Protein AF-A0AA36FZ95-F1 (afdb_monomer_lite)

Structure (mmCIF, N/CA/C/O backbone):
data_AF-A0AA36FZ95-F1
#
_entry.id   AF-A0AA36FZ95-F1
#
loop_
_atom_site.group_PDB
_atom_site.id
_atom_site.type_symbol
_atom_site.label_atom_id
_atom_site.label_alt_id
_atom_site.label_comp_id
_atom_site.label_asym_id
_atom_site.label_entity_id
_atom_site.label_seq_id
_atom_site.pdbx_PDB_ins_code
_atom_site.Cartn_x
_atom_site.Cartn_y
_atom_site.Cartn_z
_atom_site.occupancy
_atom_site.B_iso_or_equiv
_atom_site.auth_seq_id
_atom_site.auth_comp_id
_atom_site.auth_asym_id
_atom_site.auth_atom_id
_atom_site.pdbx_PDB_model_num
ATOM 1 N N . MET A 1 1 ? -0.638 -6.894 3.720 1.00 63.44 1 MET A N 1
ATOM 2 C CA . MET A 1 1 ? -1.982 -6.272 3.791 1.00 63.44 1 MET A CA 1
ATOM 3 C C . MET A 1 1 ? -2.728 -6.627 5.075 1.00 63.44 1 MET A C 1
ATOM 5 O O . MET A 1 1 ? -3.378 -5.744 5.616 1.00 63.44 1 MET A O 1
ATOM 9 N N . CYS A 1 2 ? -2.590 -7.848 5.612 1.00 74.88 2 CYS A N 1
ATOM 10 C CA . CYS A 1 2 ? -3.274 -8.275 6.843 1.00 74.88 2 CYS A CA 1
ATOM 11 C C . CYS A 1 2 ? -3.050 -7.344 8.048 1.00 74.88 2 CYS A C 1
ATOM 13 O O . CYS A 1 2 ? -4.016 -6.983 8.700 1.00 74.88 2 CYS A O 1
ATOM 15 N N . ASN A 1 3 ? -1.826 -6.863 8.293 1.00 78.56 3 ASN A N 1
ATOM 16 C CA . ASN A 1 3 ? -1.544 -5.955 9.420 1.00 78.56 3 ASN A CA 1
ATOM 17 C C . ASN A 1 3 ? -2.308 -4.623 9.348 1.00 78.56 3 ASN A C 1
ATOM 19 O O . ASN A 1 3 ? -2.733 -4.097 10.370 1.00 78.56 3 ASN A O 1
ATOM 23 N N . MET A 1 4 ? -2.512 -4.086 8.142 1.00 82.56 4 MET A N 1
ATOM 24 C CA . MET A 1 4 ? -3.261 -2.842 7.954 1.00 82.56 4 MET A CA 1
ATOM 25 C C . MET A 1 4 ? -4.759 -3.066 8.198 1.00 82.56 4 MET A C 1
ATOM 27 O O . MET A 1 4 ? -5.405 -2.260 8.858 1.00 82.56 4 MET A O 1
ATOM 31 N N . LEU A 1 5 ? -5.285 -4.196 7.716 1.00 82.12 5 LEU A N 1
ATOM 32 C CA . LEU A 1 5 ? -6.655 -4.643 7.972 1.00 82.12 5 LEU A CA 1
ATOM 33 C C . LEU A 1 5 ? -6.905 -4.851 9.469 1.00 82.12 5 LEU A C 1
ATOM 35 O O . LEU A 1 5 ? -7.867 -4.306 9.991 1.00 82.12 5 LEU A O 1
ATOM 39 N N . LEU A 1 6 ? -6.000 -5.548 10.162 1.00 82.56 6 LEU A N 1
ATOM 40 C CA . LEU A 1 6 ? -6.079 -5.783 11.606 1.00 82.56 6 LEU A CA 1
ATOM 41 C C . LEU A 1 6 ? -6.057 -4.475 12.408 1.00 82.56 6 LEU A C 1
ATOM 43 O O . LEU A 1 6 ? -6.842 -4.315 13.341 1.00 82.56 6 LEU A O 1
ATOM 47 N N . CYS A 1 7 ? -5.205 -3.519 12.022 1.00 86.38 7 CYS A N 1
ATOM 48 C CA . CYS A 1 7 ? -5.167 -2.194 12.640 1.00 86.38 7 CYS A CA 1
ATOM 49 C C . CYS A 1 7 ? -6.490 -1.437 12.450 1.00 86.38 7 CYS A C 1
ATOM 51 O O . CYS A 1 7 ? -7.010 -0.867 13.407 1.00 86.38 7 CYS A O 1
ATOM 53 N N . LEU A 1 8 ? -7.056 -1.452 11.240 1.00 85.12 8 LEU A N 1
ATOM 54 C CA . LEU A 1 8 ? -8.332 -0.791 10.951 1.00 85.12 8 LEU A CA 1
ATOM 55 C C . LEU A 1 8 ? -9.493 -1.432 11.714 1.00 85.12 8 LEU A C 1
ATOM 57 O O . LEU A 1 8 ? -10.300 -0.715 12.302 1.00 85.12 8 LEU A O 1
ATOM 61 N N . THR A 1 9 ? -9.560 -2.766 11.750 1.00 86.75 9 THR A N 1
ATOM 62 C CA . THR A 1 9 ? -10.601 -3.475 12.503 1.00 86.75 9 THR A CA 1
ATOM 63 C C . THR A 1 9 ? -10.475 -3.225 14.001 1.00 86.75 9 THR A C 1
ATOM 65 O O . THR A 1 9 ? -11.486 -3.006 14.658 1.00 86.75 9 THR A O 1
ATOM 68 N N . ALA A 1 10 ? -9.253 -3.188 14.540 1.00 86.62 10 ALA A N 1
ATOM 69 C CA . ALA A 1 10 ? -9.031 -2.874 15.948 1.00 86.62 10 ALA A CA 1
ATOM 70 C C . ALA A 1 10 ? -9.462 -1.438 16.282 1.00 86.62 10 ALA A C 1
ATOM 72 O O . ALA A 1 10 ? -10.199 -1.242 17.242 1.00 86.62 10 ALA A O 1
ATOM 73 N N . CYS A 1 11 ? -9.091 -0.448 15.458 1.00 86.56 11 CYS A N 1
ATOM 74 C CA . CYS A 1 11 ? -9.550 0.933 15.632 1.00 86.56 11 CYS A CA 1
ATOM 75 C C . CYS A 1 11 ? -11.079 1.051 15.563 1.00 86.56 11 CYS A C 1
ATOM 77 O O . CYS A 1 11 ? -11.667 1.733 16.399 1.00 86.56 11 CYS A O 1
ATOM 79 N N . ALA A 1 12 ? -11.730 0.381 14.609 1.00 87.62 12 ALA A N 1
ATOM 80 C CA . ALA A 1 12 ? -13.187 0.403 14.489 1.00 87.62 12 ALA A CA 1
ATOM 81 C C . ALA A 1 12 ? -13.869 -0.182 15.737 1.00 87.62 12 ALA A C 1
ATOM 83 O O . ALA A 1 12 ? -14.789 0.429 16.278 1.00 87.62 12 ALA A O 1
ATOM 84 N N . VAL A 1 13 ? -13.380 -1.325 16.231 1.00 88.62 13 VAL A N 1
ATOM 85 C CA . VAL A 1 13 ? -13.889 -1.949 17.461 1.00 88.62 13 VAL A CA 1
ATOM 86 C C . VAL A 1 13 ? -13.676 -1.038 18.669 1.00 88.62 13 VAL A C 1
ATOM 88 O O . VAL A 1 13 ? -14.593 -0.891 19.471 1.00 88.62 13 VAL A O 1
ATOM 91 N N . SER A 1 14 ? -12.521 -0.377 18.788 1.00 86.56 14 SER A N 1
ATOM 92 C CA . SER A 1 14 ? -12.261 0.570 19.880 1.00 86.56 14 SER A CA 1
ATOM 93 C C . SER A 1 14 ? -13.204 1.771 19.855 1.00 86.56 14 SER A C 1
ATOM 95 O O . SER A 1 14 ? -13.752 2.113 20.896 1.00 86.56 14 SER A O 1
ATOM 97 N N . ILE A 1 15 ? -13.461 2.367 18.686 1.00 87.56 15 ILE A N 1
ATOM 98 C CA . ILE A 1 15 ? -14.400 3.495 18.556 1.00 87.56 15 ILE A CA 1
ATOM 99 C C . ILE A 1 15 ? -15.819 3.072 18.956 1.00 87.56 15 ILE A C 1
ATOM 101 O O . ILE A 1 15 ? -16.495 3.787 19.693 1.00 87.56 15 ILE A O 1
ATOM 105 N N . VAL A 1 16 ? -16.271 1.898 18.505 1.00 89.25 16 VAL A N 1
ATOM 106 C CA . VAL A 1 16 ? -17.597 1.368 18.867 1.00 89.25 16 VAL A CA 1
ATOM 107 C C . VAL A 1 16 ? -17.677 1.059 20.366 1.00 89.25 16 VAL A C 1
ATOM 109 O O . VAL A 1 16 ? -18.687 1.352 21.008 1.00 89.25 16 VAL A O 1
ATOM 112 N N . ALA A 1 17 ? -16.614 0.506 20.949 1.00 85.56 17 ALA A N 1
ATOM 113 C CA . ALA A 1 17 ? -16.552 0.237 22.380 1.00 85.56 17 ALA A CA 1
ATOM 114 C C . ALA A 1 17 ? -16.604 1.536 23.202 1.00 85.56 17 ALA A C 1
ATOM 116 O O . ALA A 1 17 ? -17.396 1.628 24.135 1.00 85.56 17 ALA A O 1
ATOM 117 N N . GLU A 1 18 ? -15.850 2.572 22.828 1.00 84.94 18 GLU A N 1
ATOM 118 C CA . GLU A 1 18 ? -15.926 3.863 23.521 1.00 84.94 18 GLU A CA 1
ATOM 119 C C . GLU A 1 18 ? -17.299 4.516 23.367 1.00 84.94 18 GLU A C 1
ATOM 121 O O . GLU A 1 18 ? -17.866 4.977 24.353 1.00 84.94 18 GLU A O 1
ATOM 126 N N . ALA A 1 19 ? -17.883 4.491 22.167 1.00 85.00 19 ALA A N 1
ATOM 127 C CA . ALA A 1 19 ? -19.208 5.057 21.929 1.00 85.00 19 ALA A CA 1
ATOM 128 C C . ALA A 1 19 ? -20.305 4.351 22.744 1.00 85.00 19 ALA A C 1
ATOM 130 O O . ALA A 1 19 ? -21.235 4.995 23.230 1.00 85.00 19 ALA A O 1
ATOM 131 N N . THR A 1 20 ? -20.216 3.030 22.916 1.00 86.44 20 THR A N 1
ATOM 132 C CA . THR A 1 20 ? -21.180 2.285 23.742 1.00 86.44 20 THR A CA 1
ATOM 133 C C . THR A 1 20 ? -20.984 2.572 25.230 1.00 86.44 20 THR A C 1
ATOM 135 O O . THR A 1 20 ? -21.969 2.793 25.934 1.00 86.44 20 THR A O 1
ATOM 138 N N . ILE A 1 21 ? -19.740 2.650 25.710 1.00 85.38 21 ILE A N 1
ATOM 139 C CA . ILE A 1 21 ? -19.442 2.965 27.116 1.00 85.38 21 ILE A CA 1
ATOM 140 C C . ILE A 1 21 ? -19.840 4.405 27.460 1.00 85.38 21 ILE A C 1
ATOM 142 O O . ILE A 1 21 ? -20.490 4.614 28.483 1.00 85.38 21 ILE A O 1
ATOM 146 N N . ALA A 1 22 ? -19.531 5.373 26.595 1.00 83.88 22 ALA A N 1
ATOM 147 C CA . ALA A 1 22 ? -19.896 6.777 26.782 1.00 83.88 22 ALA A CA 1
ATOM 148 C C . ALA A 1 22 ? -21.420 6.977 26.862 1.00 83.88 22 ALA A C 1
ATOM 150 O O . ALA A 1 22 ? -21.893 7.795 27.647 1.00 83.88 22 ALA A O 1
ATOM 151 N N . ASN A 1 23 ? -22.194 6.189 26.106 1.00 85.00 23 ASN A N 1
ATOM 152 C CA . ASN A 1 23 ? -23.657 6.199 26.188 1.00 85.00 23 ASN A CA 1
ATOM 153 C C . ASN A 1 23 ? -24.196 5.547 27.473 1.00 85.00 23 ASN A C 1
ATOM 155 O O . ASN A 1 23 ? -25.226 5.974 27.987 1.00 85.00 23 ASN A O 1
ATOM 159 N N . LEU A 1 24 ? -23.533 4.507 27.993 1.00 86.50 24 LEU A N 1
ATOM 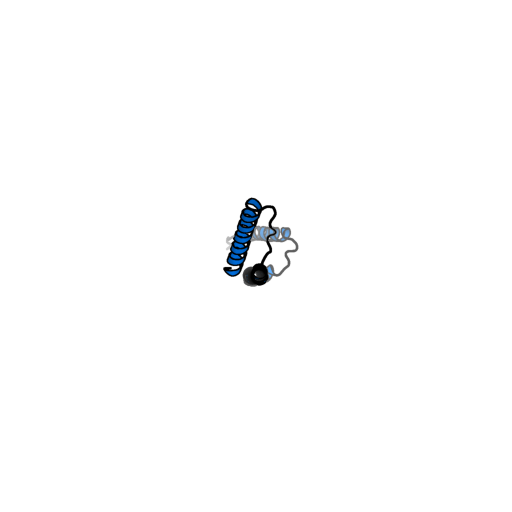160 C CA . LEU A 1 24 ? -23.984 3.775 29.185 1.00 86.50 24 LEU A CA 1
ATOM 161 C C . LEU A 1 24 ? -23.576 4.450 30.503 1.00 86.50 24 LEU A C 1
ATOM 163 O O . LEU A 1 24 ? -24.293 4.329 31.497 1.00 86.50 24 LEU A O 1
ATOM 167 N N . ARG A 1 25 ? -22.416 5.115 30.547 1.00 85.75 25 ARG A N 1
ATOM 168 C CA . ARG A 1 25 ? -21.886 5.798 31.737 1.00 85.75 25 ARG A CA 1
ATOM 169 C C . ARG A 1 25 ? -21.175 7.100 31.340 1.00 85.75 25 ARG A C 1
ATOM 171 O O . ARG A 1 25 ? -19.954 7.090 31.202 1.00 85.75 25 ARG A O 1
ATOM 178 N N . PRO A 1 26 ? -21.907 8.220 31.213 1.00 80.31 26 PRO A N 1
ATOM 179 C CA . PRO A 1 26 ? -21.331 9.501 30.792 1.00 80.31 26 PRO A CA 1
ATOM 180 C C . PRO A 1 26 ? -20.351 10.105 31.812 1.00 80.31 26 PRO A C 1
ATOM 182 O O . PRO A 1 26 ? -19.472 10.869 31.438 1.00 80.31 26 PRO A O 1
ATOM 185 N N . GLU A 1 27 ? -20.459 9.726 33.088 1.00 85.12 27 GLU A N 1
ATOM 186 C CA . GLU A 1 27 ? -19.571 10.192 34.167 1.00 85.12 27 GLU A CA 1
ATOM 187 C C . GLU A 1 27 ? -18.266 9.380 34.279 1.00 85.12 27 GLU A C 1
ATOM 189 O O . GLU A 1 27 ? -17.386 9.703 35.076 1.00 85.12 27 GLU A O 1
ATOM 194 N N . ALA A 1 28 ? -18.135 8.282 33.526 1.00 76.69 28 ALA A N 1
ATOM 195 C CA . ALA A 1 28 ? -16.961 7.421 33.581 1.00 76.69 28 ALA A CA 1
ATOM 196 C C . ALA A 1 28 ? -15.946 7.820 32.503 1.00 76.69 28 ALA A C 1
ATOM 198 O O . ALA A 1 28 ? -16.279 7.909 31.323 1.00 76.69 28 ALA A O 1
ATOM 199 N N . SER A 1 29 ? -14.683 8.001 32.891 1.00 74.62 29 SER A N 1
ATOM 200 C CA . SER A 1 29 ? -13.594 8.209 31.939 1.00 74.62 29 SER A CA 1
ATOM 201 C C . SER A 1 29 ? -13.106 6.872 31.378 1.00 74.62 29 SER A C 1
ATOM 203 O O . SER A 1 29 ? -12.765 5.944 32.114 1.00 74.62 29 SER A O 1
ATOM 205 N N . VAL A 1 30 ? -13.074 6.765 30.050 1.00 74.75 30 VAL A N 1
ATOM 206 C CA . VAL A 1 30 ? -12.485 5.621 29.347 1.00 74.75 30 VAL A CA 1
ATOM 207 C C . VAL A 1 30 ? -11.013 5.927 29.092 1.00 74.75 30 VAL A C 1
ATOM 209 O O . VAL A 1 30 ? -10.664 7.004 28.614 1.00 74.75 30 VAL A O 1
ATOM 212 N N . SER A 1 31 ? -10.133 4.997 29.462 1.00 78.12 31 SER A N 1
ATOM 213 C CA . SER A 1 31 ? -8.693 5.112 29.233 1.00 78.12 31 SER A CA 1
ATOM 214 C C . SER A 1 31 ? -8.254 4.092 28.191 1.00 78.12 31 SER A C 1
ATOM 216 O O . SER A 1 31 ? -8.534 2.897 28.310 1.00 78.12 31 SER A O 1
ATOM 218 N N . VAL A 1 32 ? -7.556 4.570 27.164 1.00 77.12 32 VAL A N 1
ATOM 219 C CA . VAL A 1 32 ? -7.040 3.742 26.075 1.00 77.12 32 VAL A CA 1
ATOM 220 C C . VAL A 1 32 ? -5.756 3.040 26.520 1.00 77.12 32 VAL A C 1
ATOM 222 O O . VAL A 1 32 ? -4.771 3.679 26.886 1.00 77.12 32 VAL A O 1
ATOM 225 N N . GLY A 1 33 ? -5.752 1.707 26.463 1.00 82.00 33 GLY A N 1
ATOM 226 C CA . GLY A 1 33 ? -4.594 0.891 26.832 1.00 82.00 33 GLY A CA 1
ATOM 227 C C . GLY A 1 33 ? -3.431 0.974 25.834 1.00 82.00 33 GLY A C 1
ATOM 228 O O . GLY A 1 33 ? -3.614 1.197 24.635 1.00 82.00 33 GLY A O 1
ATOM 229 N N . SER A 1 34 ? -2.216 0.695 26.315 1.00 83.75 34 SER A N 1
ATOM 230 C CA . SER A 1 34 ? -0.971 0.706 25.523 1.00 83.75 34 SER A CA 1
ATOM 231 C C . SER A 1 34 ? -0.979 -0.244 24.316 1.00 83.75 34 SER A C 1
ATOM 233 O O . SER A 1 34 ? -0.268 -0.011 23.339 1.00 83.75 34 SER A O 1
ATOM 235 N N . GLY A 1 35 ? -1.816 -1.286 24.334 1.00 83.19 35 GLY A N 1
ATOM 236 C CA . GLY A 1 35 ? -1.985 -2.205 23.207 1.00 83.19 35 GLY A CA 1
ATOM 237 C C . GLY A 1 35 ? -2.464 -1.517 21.925 1.00 83.19 35 GLY A C 1
ATOM 238 O O . GLY A 1 35 ? -2.012 -1.882 20.838 1.00 83.19 35 GLY A O 1
ATOM 239 N N . LEU A 1 36 ? -3.298 -0.474 22.036 1.00 83.50 36 LEU A N 1
ATOM 240 C CA . LEU A 1 36 ? -3.759 0.286 20.870 1.00 83.50 36 LEU A CA 1
ATOM 241 C C . LEU A 1 36 ? -2.587 0.994 20.177 1.00 83.50 36 LEU A C 1
ATOM 243 O O . LEU A 1 36 ? -2.514 1.025 18.952 1.00 83.50 36 LEU A O 1
ATOM 247 N N . PHE A 1 37 ? -1.631 1.497 20.960 1.00 84.31 37 PHE A N 1
ATOM 248 C CA . PHE A 1 37 ? -0.442 2.172 20.446 1.00 84.31 37 PHE A CA 1
ATOM 249 C C . PHE A 1 37 ? 0.473 1.222 19.658 1.00 84.31 37 PHE A C 1
ATOM 251 O O . PHE A 1 37 ? 0.983 1.568 18.596 1.00 84.31 37 PHE A O 1
ATOM 258 N N . LEU A 1 38 ? 0.648 -0.015 20.125 1.00 86.88 38 LEU A N 1
ATOM 259 C CA . LEU A 1 38 ? 1.431 -1.019 19.393 1.00 86.88 38 LEU A CA 1
ATOM 260 C C . LEU A 1 38 ? 0.761 -1.409 18.066 1.00 86.88 38 LEU A C 1
ATOM 262 O O . LEU A 1 38 ? 1.435 -1.597 17.049 1.00 86.88 38 LEU A O 1
ATOM 266 N N . LEU A 1 39 ? -0.571 -1.484 18.063 1.00 86.62 39 LEU A N 1
ATOM 267 C CA . LEU A 1 39 ? -1.371 -1.745 16.867 1.00 86.62 39 LEU A CA 1
ATOM 268 C C . LEU A 1 39 ? -1.239 -0.622 15.833 1.00 86.62 39 LEU A C 1
ATOM 270 O O . LEU A 1 39 ? -1.001 -0.912 14.657 1.00 86.62 39 LEU A O 1
ATOM 274 N N . THR A 1 40 ? -1.314 0.643 16.256 1.00 85.31 40 THR A N 1
ATOM 275 C CA . THR A 1 40 ? -1.159 1.789 15.346 1.00 85.31 40 THR A CA 1
ATOM 276 C C . THR A 1 40 ? 0.252 1.881 14.777 1.00 85.31 40 THR A C 1
ATOM 278 O O . THR A 1 40 ? 0.401 2.128 13.580 1.00 85.31 40 THR A O 1
ATOM 281 N N . LEU A 1 41 ? 1.289 1.597 15.573 1.00 87.62 41 LEU A N 1
ATOM 282 C CA . LEU A 1 41 ? 2.669 1.528 15.081 1.00 87.62 41 LEU A CA 1
ATOM 283 C C . LEU A 1 41 ? 2.859 0.419 14.036 1.00 87.62 41 LEU A C 1
ATOM 285 O O . LEU A 1 41 ? 3.475 0.649 12.992 1.00 87.62 41 LEU A O 1
ATOM 289 N N . SER A 1 42 ? 2.292 -0.767 14.270 1.00 89.81 42 SER A N 1
ATOM 290 C CA . SER A 1 42 ? 2.320 -1.878 13.306 1.00 89.81 42 SER A CA 1
ATOM 291 C C . SER A 1 42 ? 1.593 -1.532 11.998 1.00 89.81 42 SER A C 1
ATOM 293 O O . SER A 1 42 ? 2.091 -1.803 10.893 1.00 89.81 42 SER A O 1
ATOM 295 N N . GLY A 1 43 ? 0.434 -0.873 12.106 1.00 88.12 43 GLY A N 1
ATOM 296 C CA . GLY A 1 43 ? -0.320 -0.357 10.965 1.00 88.12 43 GLY A CA 1
ATOM 297 C C . GLY A 1 43 ? 0.466 0.690 10.173 1.00 88.12 43 GLY A C 1
ATOM 298 O O . GLY A 1 43 ? 0.583 0.572 8.950 1.00 88.12 43 GLY A O 1
ATOM 299 N N . LEU A 1 44 ? 1.074 1.660 10.863 1.00 88.19 44 LEU A N 1
ATOM 300 C CA . LEU A 1 44 ? 1.876 2.724 10.257 1.00 88.19 44 LEU A CA 1
ATOM 301 C C . LEU A 1 44 ? 3.091 2.161 9.515 1.00 88.19 44 LEU A C 1
ATOM 303 O O . LEU A 1 44 ? 3.334 2.526 8.366 1.00 88.19 44 LEU A O 1
ATOM 307 N N . GLN A 1 45 ? 3.809 1.216 10.123 1.00 90.31 45 GLN A N 1
ATOM 308 C CA . GLN A 1 45 ? 4.954 0.567 9.486 1.00 90.31 45 GLN A CA 1
ATOM 309 C C . GLN A 1 45 ? 4.541 -0.190 8.217 1.00 90.31 45 GLN A C 1
ATOM 311 O O . GLN A 1 45 ? 5.208 -0.112 7.181 1.00 90.31 45 GLN A O 1
ATOM 316 N N . SER A 1 46 ? 3.400 -0.882 8.267 1.00 90.69 46 SER A N 1
ATOM 317 C CA . SER A 1 46 ? 2.841 -1.586 7.109 1.00 90.69 46 SER A CA 1
ATOM 318 C C . SER A 1 46 ? 2.452 -0.619 5.986 1.00 90.69 46 SER A C 1
ATOM 320 O O . SER A 1 46 ? 2.690 -0.906 4.810 1.00 90.69 46 SER A O 1
ATOM 322 N N . PHE A 1 47 ? 1.897 0.542 6.337 1.00 88.38 47 PHE A N 1
ATOM 323 C CA . PHE A 1 47 ? 1.541 1.590 5.385 1.00 88.38 47 PHE A CA 1
ATOM 324 C C . PHE A 1 47 ? 2.778 2.213 4.728 1.00 88.38 47 PHE A C 1
ATOM 326 O O . PHE A 1 47 ? 2.853 2.292 3.501 1.00 88.38 47 PHE A O 1
ATOM 333 N N . LEU A 1 48 ? 3.783 2.591 5.520 1.00 89.44 48 LEU A N 1
ATOM 334 C CA . LEU A 1 48 ? 5.033 3.153 5.007 1.00 89.44 48 LEU A CA 1
ATOM 335 C C . LEU A 1 48 ? 5.742 2.170 4.070 1.00 89.44 48 LEU A C 1
ATOM 337 O O . LEU A 1 48 ? 6.166 2.556 2.978 1.00 89.44 48 LEU A O 1
ATOM 341 N N . SER A 1 49 ? 5.794 0.889 4.443 1.00 90.88 49 SER A N 1
ATOM 342 C CA . SER A 1 49 ? 6.334 -0.172 3.589 1.00 90.88 49 SER A CA 1
ATOM 343 C C . SER A 1 49 ? 5.595 -0.264 2.246 1.00 90.88 49 SER A C 1
ATOM 345 O O . SER A 1 49 ? 6.228 -0.307 1.187 1.00 90.88 49 SER A O 1
ATOM 347 N N . ALA A 1 50 ? 4.260 -0.204 2.261 1.00 90.44 50 ALA A N 1
ATOM 348 C CA . ALA A 1 50 ? 3.453 -0.220 1.044 1.00 90.44 50 ALA A CA 1
ATOM 349 C C . ALA A 1 50 ? 3.715 1.006 0.151 1.00 90.44 50 ALA A C 1
ATOM 351 O O . ALA A 1 50 ? 3.887 0.855 -1.060 1.00 90.44 50 ALA A O 1
ATOM 352 N N . VAL A 1 51 ? 3.814 2.208 0.730 1.00 90.81 51 VAL A N 1
ATOM 353 C CA . VAL A 1 51 ? 4.116 3.445 -0.014 1.00 90.81 51 VAL A CA 1
ATOM 354 C C . VAL A 1 51 ? 5.497 3.376 -0.665 1.00 90.81 51 VAL A C 1
ATOM 356 O O . VAL A 1 51 ? 5.650 3.735 -1.836 1.00 90.81 51 VAL A O 1
ATOM 359 N N . VAL A 1 52 ? 6.507 2.899 0.065 1.00 92.75 52 VAL A N 1
ATOM 360 C CA . VAL A 1 52 ? 7.866 2.726 -0.469 1.00 92.75 52 VAL A CA 1
ATOM 361 C C . VAL A 1 52 ? 7.867 1.713 -1.613 1.00 92.75 52 VAL A C 1
ATOM 363 O O . VAL A 1 52 ? 8.414 2.003 -2.680 1.00 92.75 52 VAL A O 1
ATOM 366 N N . SER A 1 53 ? 7.198 0.573 -1.436 1.00 93.19 53 SER A N 1
ATOM 367 C CA . SER A 1 53 ? 7.075 -0.459 -2.470 1.00 93.19 53 SER A CA 1
ATOM 368 C C . SER A 1 53 ? 6.360 0.057 -3.724 1.00 93.19 53 SER A C 1
ATOM 370 O O . SER A 1 53 ? 6.822 -0.168 -4.848 1.00 93.19 53 SER A O 1
ATOM 372 N N . LEU A 1 54 ? 5.289 0.839 -3.559 1.00 93.38 54 LEU A N 1
ATOM 373 C CA . LEU A 1 54 ? 4.571 1.456 -4.672 1.00 93.38 54 LEU A CA 1
ATOM 374 C C . LEU A 1 54 ? 5.459 2.455 -5.422 1.00 93.38 54 LEU A C 1
ATOM 376 O O . LEU A 1 54 ? 5.551 2.399 -6.646 1.00 93.38 54 LEU A O 1
ATOM 380 N N . ARG A 1 55 ? 6.175 3.331 -4.705 1.00 93.50 55 ARG A N 1
ATOM 381 C CA . ARG A 1 55 ? 7.122 4.283 -5.315 1.00 93.50 55 ARG A CA 1
ATOM 382 C C . ARG A 1 55 ? 8.221 3.563 -6.089 1.00 93.50 55 ARG A C 1
ATOM 384 O O . ARG A 1 55 ? 8.553 3.976 -7.201 1.00 93.50 55 ARG A O 1
ATOM 391 N N . HIS A 1 56 ? 8.778 2.500 -5.517 1.00 94.50 56 HIS A N 1
ATOM 392 C CA . HIS A 1 56 ? 9.801 1.684 -6.162 1.00 94.50 56 HIS A CA 1
ATOM 393 C C . HIS A 1 56 ? 9.266 1.022 -7.439 1.00 94.50 56 HIS A C 1
ATOM 395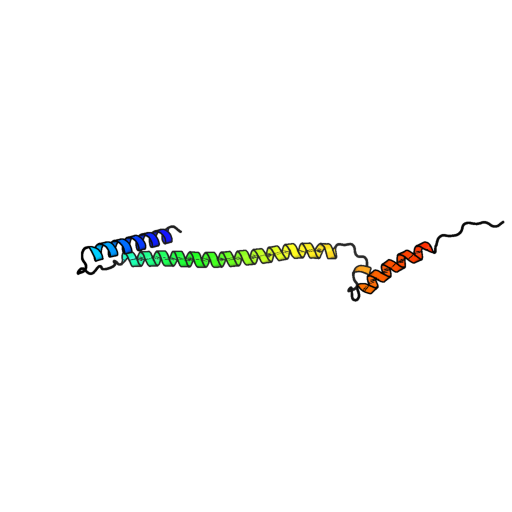 O O . HIS A 1 56 ? 9.865 1.150 -8.507 1.00 94.50 56 HIS A O 1
ATOM 401 N N . THR A 1 57 ? 8.085 0.410 -7.359 1.00 93.81 57 THR A N 1
ATOM 402 C CA . THR A 1 57 ? 7.429 -0.238 -8.501 1.00 93.81 57 THR A CA 1
ATOM 403 C C . THR A 1 57 ? 7.113 0.766 -9.608 1.00 93.81 57 THR A C 1
ATOM 405 O O . THR A 1 57 ? 7.421 0.505 -10.768 1.00 93.81 57 THR A O 1
ATOM 408 N N . SER A 1 58 ? 6.601 1.951 -9.271 1.00 93.06 58 SER A N 1
ATOM 409 C CA . SER A 1 58 ? 6.335 3.023 -10.238 1.00 93.06 58 SER A CA 1
ATOM 410 C C . SER A 1 58 ? 7.607 3.519 -10.931 1.00 93.06 58 SER A C 1
ATOM 412 O O . SER A 1 58 ? 7.598 3.741 -12.144 1.00 93.06 58 SER A O 1
ATOM 414 N N . LYS A 1 59 ? 8.726 3.651 -10.200 1.00 94.75 59 LYS A N 1
ATOM 415 C CA . LYS A 1 59 ? 10.033 3.990 -10.794 1.00 94.75 59 LYS A CA 1
ATOM 416 C C . LYS A 1 59 ? 10.491 2.914 -11.779 1.00 94.75 59 LYS A C 1
ATOM 418 O O . LYS A 1 59 ? 10.867 3.251 -12.901 1.00 94.75 59 LYS A O 1
ATOM 423 N N . ILE A 1 60 ? 10.400 1.639 -11.398 1.00 94.19 60 ILE A N 1
ATOM 424 C CA . ILE A 1 60 ? 10.754 0.511 -12.273 1.00 94.19 60 ILE A CA 1
ATOM 425 C C . ILE A 1 60 ? 9.854 0.472 -13.507 1.00 94.19 60 ILE A C 1
ATOM 427 O O . ILE A 1 60 ? 10.345 0.316 -14.620 1.00 94.19 60 ILE A O 1
ATOM 431 N N . GLN A 1 61 ? 8.543 0.640 -13.343 1.00 93.31 61 GLN A N 1
ATOM 432 C CA . GLN A 1 61 ? 7.606 0.668 -14.465 1.00 93.31 61 GLN A CA 1
ATOM 433 C C . GLN A 1 61 ? 7.917 1.816 -15.427 1.00 93.31 61 GLN A C 1
ATOM 435 O O . GLN A 1 61 ? 7.887 1.614 -16.641 1.00 93.31 61 GLN A O 1
ATOM 440 N N . LYS A 1 62 ? 8.270 3.001 -14.910 1.00 93.75 62 LYS A N 1
ATOM 441 C CA . LYS A 1 62 ? 8.703 4.132 -15.740 1.00 93.75 62 LYS A CA 1
ATOM 442 C C . LYS A 1 62 ? 9.992 3.812 -16.501 1.00 93.75 62 LYS A C 1
ATOM 444 O O . LYS A 1 62 ? 10.036 4.053 -17.703 1.00 93.75 62 LYS A O 1
ATOM 449 N N . ALA A 1 63 ? 10.994 3.233 -15.839 1.00 92.75 63 ALA A N 1
ATOM 450 C CA . ALA A 1 63 ? 12.241 2.815 -16.484 1.00 92.75 63 ALA A CA 1
ATOM 451 C C . ALA A 1 63 ? 11.982 1.792 -17.604 1.00 92.75 63 ALA A C 1
ATOM 453 O O . ALA A 1 63 ? 12.386 2.010 -18.741 1.00 92.75 63 ALA A O 1
ATOM 454 N N . ARG A 1 64 ? 11.178 0.755 -17.326 1.00 92.25 64 ARG A N 1
ATOM 455 C CA . ARG A 1 64 ? 10.780 -0.257 -18.320 1.00 92.25 64 ARG A CA 1
ATOM 456 C C . ARG A 1 64 ? 10.058 0.345 -19.524 1.00 92.25 64 ARG A C 1
ATOM 458 O O . ARG A 1 64 ? 10.285 -0.099 -20.643 1.00 92.25 64 ARG A O 1
ATOM 465 N N . ARG A 1 65 ? 9.192 1.346 -19.322 1.00 92.12 65 ARG A N 1
ATOM 466 C CA . ARG A 1 65 ? 8.523 2.052 -20.432 1.00 92.12 65 ARG A CA 1
ATOM 467 C C . ARG A 1 65 ? 9.528 2.796 -21.310 1.00 92.12 65 ARG A C 1
ATOM 469 O O . ARG A 1 65 ? 9.424 2.700 -22.527 1.00 92.12 65 ARG A O 1
ATOM 476 N N . ILE A 1 66 ? 10.494 3.486 -20.704 1.00 90.00 66 ILE A N 1
ATOM 477 C CA . ILE A 1 66 ? 11.550 4.206 -21.433 1.00 90.00 66 ILE A CA 1
ATOM 478 C C . ILE A 1 66 ? 12.417 3.223 -22.225 1.00 90.00 66 ILE A C 1
ATOM 480 O O . ILE A 1 66 ? 12.672 3.450 -23.405 1.00 90.00 66 ILE A O 1
ATOM 484 N N . ASP A 1 67 ? 12.829 2.112 -21.617 1.00 89.12 67 ASP A N 1
ATOM 485 C CA . ASP A 1 67 ? 13.642 1.105 -22.304 1.00 89.12 67 ASP A CA 1
ATOM 486 C C . ASP A 1 67 ? 12.874 0.446 -23.456 1.00 89.12 67 ASP A C 1
ATOM 488 O O . ASP A 1 67 ? 13.411 0.297 -24.553 1.00 89.12 67 ASP A O 1
ATOM 492 N N . ASN A 1 68 ? 11.587 0.143 -23.265 1.00 87.44 68 ASN A N 1
ATOM 493 C CA . ASN A 1 68 ? 10.741 -0.399 -24.328 1.00 87.44 68 ASN A CA 1
ATOM 494 C C . ASN A 1 68 ? 10.561 0.610 -25.483 1.00 87.44 68 ASN A C 1
ATOM 496 O O . ASN A 1 68 ? 10.694 0.254 -26.651 1.00 87.44 68 ASN A O 1
ATOM 500 N N . GLN A 1 69 ? 10.372 1.898 -25.177 1.00 83.88 69 GLN A N 1
ATOM 501 C CA . GLN A 1 69 ? 10.348 2.960 -26.192 1.00 83.88 69 GLN A CA 1
ATOM 502 C C . GLN A 1 69 ? 11.671 3.071 -26.960 1.00 83.88 69 GLN A C 1
ATOM 504 O O . GLN A 1 69 ? 11.652 3.238 -28.179 1.00 83.88 69 GLN A O 1
ATOM 509 N N . ARG A 1 70 ? 12.820 2.948 -26.283 1.00 80.06 70 ARG A N 1
ATOM 510 C CA . ARG A 1 70 ? 14.144 2.958 -26.931 1.00 80.06 70 ARG A CA 1
ATOM 511 C C . ARG A 1 70 ? 14.315 1.783 -27.890 1.00 80.06 70 ARG A C 1
ATOM 513 O O . ARG A 1 70 ? 14.802 1.984 -29.000 1.00 80.06 70 ARG A O 1
ATOM 520 N N . LEU A 1 71 ? 13.876 0.587 -27.498 1.00 76.56 71 LEU A N 1
ATOM 521 C CA . LEU A 1 71 ? 13.901 -0.600 -28.359 1.00 76.56 71 LEU A CA 1
ATOM 522 C C . LEU A 1 71 ? 13.010 -0.428 -29.599 1.00 76.56 71 LEU A C 1
ATOM 524 O O . LEU A 1 71 ? 13.426 -0.761 -30.709 1.00 76.56 71 LEU A O 1
ATOM 528 N N . LEU A 1 72 ? 11.810 0.131 -29.430 1.00 72.50 72 LEU A N 1
ATOM 529 C CA . LEU A 1 72 ? 10.885 0.395 -30.536 1.00 72.50 72 LEU A CA 1
ATOM 530 C C . LEU A 1 72 ? 11.411 1.486 -31.485 1.00 72.50 72 LEU A C 1
ATOM 532 O O . LEU A 1 72 ? 11.368 1.306 -32.700 1.00 72.50 72 LEU A O 1
ATOM 536 N N . CYS A 1 73 ? 11.972 2.574 -30.951 1.00 63.44 73 CYS A N 1
ATOM 537 C CA . CYS A 1 73 ? 12.537 3.672 -31.744 1.00 63.44 73 CYS A CA 1
ATOM 538 C C . CYS A 1 73 ? 13.803 3.247 -32.512 1.00 63.44 73 CYS A C 1
ATOM 540 O O . CYS A 1 73 ? 13.985 3.598 -33.679 1.00 63.44 73 CYS A O 1
ATOM 542 N N . ALA A 1 74 ? 14.653 2.407 -31.908 1.00 59.81 74 ALA A N 1
ATOM 543 C CA . ALA A 1 74 ? 15.779 1.795 -32.611 1.00 59.81 74 ALA A CA 1
ATOM 544 C C . ALA A 1 74 ? 15.316 0.905 -33.780 1.00 59.81 74 ALA A C 1
ATOM 546 O O . ALA A 1 74 ? 16.007 0.822 -34.794 1.00 59.81 74 ALA A O 1
ATOM 547 N N . ARG A 1 75 ? 14.140 0.270 -33.673 1.00 57.84 75 ARG A N 1
ATOM 548 C CA . ARG A 1 75 ? 13.552 -0.544 -34.747 1.00 57.84 75 ARG A CA 1
ATOM 549 C C . ARG A 1 75 ? 12.948 0.307 -35.872 1.00 57.84 75 ARG A C 1
ATOM 551 O O . ARG A 1 75 ? 13.075 -0.087 -37.027 1.00 57.84 75 ARG A O 1
ATOM 558 N N . SER A 1 76 ? 12.364 1.471 -35.574 1.00 57.09 76 SER A N 1
ATOM 559 C CA . SER A 1 76 ? 11.793 2.376 -36.591 1.00 57.09 76 SER A CA 1
ATOM 560 C C . SER A 1 76 ? 12.831 3.246 -37.311 1.00 57.09 76 SER A C 1
ATOM 562 O O . SER A 1 76 ? 12.624 3.609 -38.463 1.00 57.09 76 SER A O 1
ATOM 564 N N . LEU A 1 77 ? 13.965 3.569 -36.677 1.00 52.28 77 LEU A N 1
ATOM 565 C CA . LEU A 1 77 ? 15.061 4.306 -37.331 1.00 52.28 77 LEU A CA 1
ATOM 566 C C . LEU A 1 77 ? 15.959 3.409 -38.195 1.00 52.28 77 LEU A C 1
ATOM 568 O O . LEU A 1 77 ? 16.695 3.907 -39.047 1.00 52.28 77 LEU A O 1
ATOM 572 N N . ARG A 1 78 ? 15.920 2.089 -37.983 1.00 50.06 78 ARG A N 1
ATOM 573 C CA . ARG A 1 78 ? 16.748 1.140 -38.735 1.00 50.06 78 ARG A CA 1
ATOM 574 C C . ARG A 1 78 ? 16.182 0.843 -40.123 1.00 50.06 78 ARG A C 1
ATOM 576 O O . ARG A 1 78 ? 16.962 0.762 -41.060 1.00 50.06 78 ARG A O 1
ATOM 583 N N . SER A 1 79 ? 14.857 0.813 -40.295 1.00 53.03 79 SER A N 1
ATOM 584 C CA . SER A 1 79 ? 14.248 0.672 -41.629 1.00 53.03 79 SER A CA 1
ATOM 585 C C . SER A 1 79 ? 14.451 1.899 -42.520 1.00 53.03 79 SER A C 1
ATOM 587 O O . SER A 1 79 ? 14.427 1.763 -43.733 1.00 53.03 79 SER A O 1
ATOM 589 N N . TRP A 1 80 ? 14.687 3.084 -41.945 1.00 52.44 80 TRP A N 1
ATOM 590 C CA . TRP A 1 80 ? 15.032 4.280 -42.724 1.00 52.44 80 TRP A CA 1
ATOM 591 C C . TRP A 1 80 ? 16.503 4.290 -43.171 1.00 52.44 80 TRP A C 1
ATOM 593 O O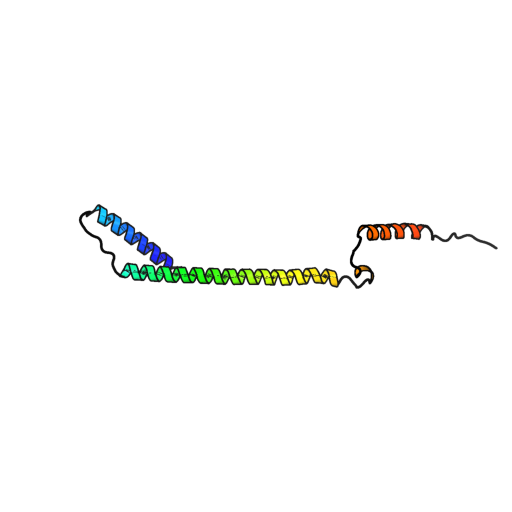 . TRP A 1 80 ? 16.845 4.939 -44.150 1.00 52.44 80 TRP A O 1
ATOM 603 N N . ARG A 1 81 ? 17.380 3.545 -42.480 1.00 53.97 81 ARG A N 1
ATOM 604 C CA . ARG A 1 81 ? 18.804 3.409 -42.837 1.00 53.97 81 ARG A CA 1
ATOM 605 C C . ARG A 1 81 ? 19.127 2.185 -43.699 1.00 53.97 81 ARG A C 1
ATOM 607 O O . ARG A 1 81 ? 20.183 2.187 -44.322 1.00 53.97 81 ARG A O 1
ATOM 614 N N . ASP A 1 82 ? 18.249 1.181 -43.734 1.00 52.72 82 ASP A N 1
ATOM 615 C CA . ASP A 1 82 ? 18.447 -0.066 -44.495 1.00 52.72 82 ASP A CA 1
ATOM 616 C C . ASP A 1 82 ? 17.692 -0.112 -45.842 1.00 52.72 82 ASP A C 1
ATOM 618 O O . ASP A 1 82 ? 17.799 -1.102 -46.565 1.00 52.72 82 ASP A O 1
ATOM 622 N N . MET A 1 83 ? 16.975 0.949 -46.242 1.00 50.91 83 MET A N 1
ATOM 623 C CA . MET A 1 83 ? 16.542 1.092 -47.639 1.00 50.91 83 MET A CA 1
ATOM 624 C C . MET A 1 83 ? 17.788 1.408 -48.471 1.00 50.91 83 MET A C 1
ATOM 626 O O . MET A 1 83 ? 18.448 2.420 -48.248 1.00 50.91 83 MET A O 1
ATOM 630 N N . GLY A 1 84 ? 18.166 0.466 -49.338 1.00 54.19 84 GLY A N 1
ATOM 631 C CA . GLY A 1 84 ? 19.449 0.408 -50.033 1.00 54.19 84 GLY A CA 1
ATOM 632 C C . GLY A 1 84 ? 19.984 1.768 -50.475 1.00 54.19 84 GLY A C 1
ATOM 633 O O . GLY A 1 84 ? 19.286 2.517 -51.146 1.00 54.19 84 GLY A O 1
ATOM 634 N N . ARG A 1 85 ? 21.241 2.039 -50.096 1.00 52.53 85 ARG A N 1
ATOM 635 C CA . ARG A 1 85 ? 22.062 3.206 -50.456 1.00 52.53 85 ARG A CA 1
ATOM 636 C C . ARG A 1 85 ? 21.908 3.602 -51.935 1.00 52.53 85 ARG A C 1
ATOM 638 O O . ARG A 1 85 ? 22.767 3.280 -52.753 1.00 52.53 85 ARG A O 1
ATOM 645 N N . ARG A 1 86 ? 20.865 4.349 -52.283 1.00 54.53 86 ARG A N 1
ATOM 646 C CA . ARG A 1 86 ? 20.888 5.248 -53.432 1.00 54.53 86 ARG A CA 1
ATOM 647 C C . ARG A 1 86 ? 21.532 6.529 -52.933 1.00 54.53 86 ARG A C 1
ATOM 649 O O . ARG A 1 86 ? 21.116 7.093 -51.925 1.00 54.53 86 ARG A O 1
ATOM 656 N N . SER A 1 87 ? 22.590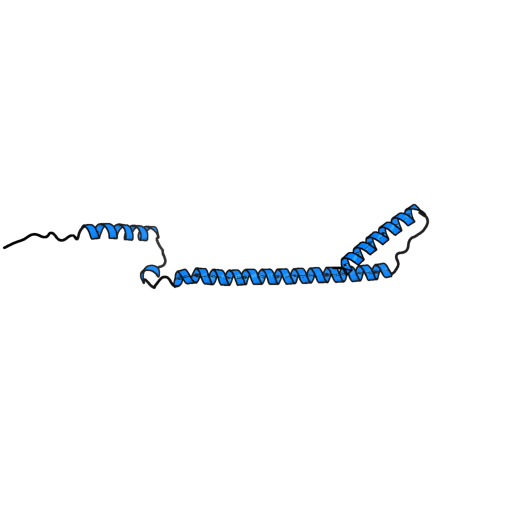 6.966 -53.606 1.00 57.06 87 SER A N 1
ATOM 657 C CA . SER A 1 87 ? 23.306 8.205 -53.273 1.00 57.06 87 SER A CA 1
ATOM 658 C C . SER A 1 87 ? 22.391 9.436 -53.264 1.00 57.06 87 SER A C 1
ATOM 660 O O . SER A 1 87 ? 22.717 10.440 -52.637 1.00 57.06 87 SER A O 1
ATOM 662 N N . GLU A 1 88 ? 21.237 9.344 -53.918 1.00 55.72 88 GLU A N 1
ATOM 663 C CA . GLU A 1 88 ? 20.225 10.393 -54.038 1.00 55.72 88 GLU A CA 1
ATOM 664 C C . GLU A 1 88 ? 19.467 10.663 -52.724 1.00 55.72 88 GLU A C 1
ATOM 666 O O . GLU A 1 88 ? 19.180 11.821 -52.431 1.00 55.72 88 GLU A O 1
ATOM 671 N N . ASP A 1 89 ? 19.276 9.655 -51.863 1.00 53.50 89 ASP A N 1
ATOM 672 C CA . ASP A 1 89 ? 18.519 9.773 -50.598 1.00 53.50 89 ASP A CA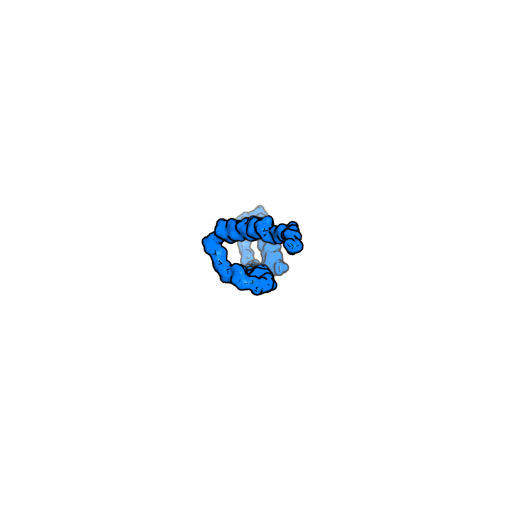 1
ATOM 673 C C . ASP A 1 89 ? 19.351 10.316 -49.417 1.00 53.50 89 ASP A C 1
ATOM 675 O O . ASP A 1 89 ? 18.875 10.418 -48.287 1.00 53.50 89 ASP A O 1
ATOM 679 N N . THR A 1 90 ? 20.621 10.671 -49.649 1.00 55.84 90 THR A N 1
ATOM 680 C CA . THR A 1 90 ? 21.514 11.219 -48.605 1.00 55.84 90 THR A CA 1
ATOM 681 C C . THR A 1 90 ? 21.532 12.742 -48.539 1.00 55.84 90 THR A C 1
ATOM 683 O O . THR A 1 90 ? 22.155 13.310 -47.636 1.00 55.84 90 THR A O 1
ATOM 686 N N . ARG A 1 91 ? 20.868 13.430 -49.473 1.00 54.69 91 ARG A N 1
ATOM 687 C CA . ARG A 1 91 ? 20.801 14.892 -49.452 1.00 54.69 91 ARG A CA 1
ATOM 688 C C . ARG A 1 91 ? 19.696 15.335 -48.490 1.00 54.69 91 ARG A C 1
ATOM 690 O O . ARG A 1 91 ? 18.607 14.768 -48.528 1.00 54.69 91 ARG A O 1
ATOM 697 N N . PRO A 1 92 ? 19.945 16.332 -47.622 1.00 56.50 92 PRO A N 1
ATOM 698 C CA . PRO A 1 92 ? 18.871 16.915 -46.833 1.00 56.50 92 PRO A CA 1
ATOM 699 C C . PRO A 1 92 ? 17.800 17.428 -47.800 1.00 56.50 92 PRO A C 1
ATOM 701 O O . PRO A 1 92 ? 18.126 18.101 -48.780 1.00 56.50 92 PRO A O 1
ATOM 704 N N . ILE A 1 93 ? 16.536 17.079 -47.554 1.00 59.47 93 ILE A N 1
ATOM 705 C CA . ILE A 1 93 ? 15.413 17.579 -48.349 1.00 59.47 93 ILE A CA 1
ATOM 706 C C . ILE A 1 93 ? 15.215 19.041 -47.950 1.00 59.47 93 ILE A C 1
ATOM 708 O O . ILE A 1 93 ? 14.465 19.357 -47.031 1.00 59.47 93 ILE A O 1
ATOM 712 N N . VAL A 1 94 ? 16.000 19.916 -48.575 1.00 59.28 94 VAL A N 1
ATOM 713 C CA . VAL A 1 94 ? 15.989 21.358 -48.309 1.00 59.28 94 VAL A CA 1
ATOM 714 C C . VAL A 1 94 ? 14.836 22.038 -49.054 1.00 59.28 94 VAL A C 1
ATOM 716 O O . VAL A 1 94 ? 14.361 23.056 -48.580 1.00 59.28 94 VAL A O 1
ATOM 719 N N . ASP A 1 95 ? 14.314 21.431 -50.126 1.00 56.34 95 ASP A N 1
ATOM 720 C CA . ASP A 1 95 ? 13.124 21.901 -50.844 1.00 56.34 95 ASP A CA 1
ATOM 721 C C . ASP A 1 95 ? 12.330 20.713 -51.406 1.00 56.34 95 ASP A C 1
ATOM 723 O O . ASP A 1 95 ? 12.690 20.134 -52.434 1.00 56.34 95 ASP A O 1
ATOM 727 N N . PHE A 1 96 ? 11.238 20.341 -50.731 1.00 57.22 96 PHE A N 1
ATOM 728 C CA . PHE A 1 96 ? 10.327 19.280 -51.186 1.00 57.22 96 PHE A CA 1
ATOM 729 C C . PHE A 1 96 ? 9.668 19.607 -52.534 1.00 57.22 96 PHE A C 1
ATOM 731 O O . PHE A 1 96 ? 9.422 18.702 -53.328 1.00 57.22 96 PHE A O 1
ATOM 738 N N . GLU A 1 97 ? 9.414 20.887 -52.811 1.00 61.00 97 GLU A N 1
ATOM 739 C CA . GLU A 1 97 ? 8.739 21.329 -54.038 1.00 61.00 97 GLU A CA 1
ATOM 740 C C . GLU A 1 97 ? 9.589 21.043 -55.285 1.00 61.00 97 GLU A C 1
ATOM 742 O O . GLU A 1 97 ? 9.118 20.414 -56.230 1.00 61.00 97 GLU A O 1
ATOM 747 N N . ARG A 1 98 ? 10.893 21.354 -55.241 1.00 58.72 98 ARG A N 1
ATOM 748 C CA . ARG A 1 98 ? 11.827 21.063 -56.347 1.00 58.72 98 ARG A CA 1
ATOM 749 C C . ARG A 1 98 ? 12.004 19.573 -56.631 1.00 58.72 98 ARG A C 1
ATOM 751 O O . ARG A 1 98 ? 12.289 19.194 -57.765 1.00 58.72 98 ARG A O 1
ATOM 758 N N . TYR A 1 99 ? 11.878 18.731 -55.608 1.00 58.06 99 TYR A N 1
ATOM 759 C CA . TYR A 1 99 ? 12.014 17.286 -55.765 1.00 58.06 99 TYR A CA 1
ATOM 760 C C . TYR A 1 99 ? 10.851 16.703 -56.583 1.00 58.06 99 TYR A C 1
ATOM 762 O O . TYR A 1 99 ? 11.080 15.896 -57.485 1.00 58.06 99 TYR A O 1
ATOM 770 N N . LEU A 1 100 ? 9.623 17.172 -56.344 1.00 61.75 100 LEU A N 1
ATOM 771 C CA . LEU A 1 100 ? 8.440 16.737 -57.095 1.00 61.75 100 LEU A CA 1
ATOM 772 C C . LEU A 1 100 ? 8.473 17.202 -58.559 1.00 61.75 100 LEU A C 1
ATOM 774 O O . LEU A 1 100 ? 8.123 16.428 -59.452 1.00 61.75 100 LEU A O 1
ATOM 778 N N . ASP A 1 101 ? 8.979 18.409 -58.817 1.00 58.53 101 ASP A N 1
ATOM 779 C CA . ASP A 1 101 ? 9.118 18.934 -60.182 1.00 58.53 101 ASP A CA 1
ATOM 780 C C . ASP A 1 101 ? 10.141 18.149 -61.021 1.00 58.53 101 ASP A C 1
ATOM 782 O O . ASP A 1 101 ? 9.943 17.935 -62.218 1.00 58.53 101 ASP A O 1
ATOM 786 N N . SER A 1 102 ? 11.217 17.653 -60.400 1.00 58.88 102 SER A N 1
ATOM 787 C CA . SER A 1 102 ? 12.247 16.870 -61.100 1.00 58.88 102 SER A CA 1
ATOM 788 C C . SER A 1 102 ? 11.764 15.484 -61.550 1.00 58.88 102 SER A C 1
ATOM 790 O O . SER A 1 102 ? 12.130 15.019 -62.629 1.00 58.88 102 SER A O 1
ATOM 792 N N . ALA A 1 103 ? 10.886 14.850 -60.767 1.00 59.69 103 ALA A N 1
ATOM 793 C CA . ALA A 1 103 ? 10.280 13.566 -61.117 1.00 59.69 103 ALA A CA 1
ATOM 794 C C . ALA A 1 103 ? 9.228 13.713 -62.231 1.00 59.69 103 ALA A C 1
ATOM 796 O O . ALA A 1 103 ? 9.079 12.826 -63.069 1.00 59.69 103 ALA A O 1
ATOM 797 N N . SER A 1 104 ? 8.535 14.855 -62.268 1.00 55.56 104 SER A N 1
ATOM 798 C CA . SER A 1 104 ? 7.612 15.221 -63.347 1.00 55.56 104 SER A CA 1
ATOM 799 C C . SER A 1 104 ? 8.348 15.419 -64.681 1.00 55.56 104 SER A C 1
ATOM 801 O O . SER A 1 104 ? 7.927 14.880 -65.707 1.00 55.56 104 SER A O 1
ATOM 803 N N . ALA A 1 105 ? 9.501 16.099 -64.668 1.00 53.91 105 ALA A N 1
ATOM 804 C CA . ALA A 1 105 ? 10.290 16.372 -65.873 1.00 53.91 105 ALA A CA 1
ATOM 805 C C . ALA A 1 105 ? 10.855 15.105 -66.547 1.00 53.91 105 ALA A C 1
ATOM 807 O O . ALA A 1 105 ? 10.885 15.030 -67.775 1.00 53.91 105 ALA A O 1
ATOM 808 N N . ALA A 1 106 ? 11.225 14.082 -65.768 1.00 55.38 106 ALA A N 1
ATOM 809 C CA . ALA A 1 106 ? 11.735 12.814 -66.299 1.00 55.38 106 ALA A CA 1
ATOM 810 C C . ALA A 1 106 ? 10.706 12.060 -67.166 1.00 55.38 106 ALA A C 1
ATOM 812 O O . ALA A 1 106 ? 11.081 11.336 -68.083 1.00 55.38 106 ALA A O 1
ATOM 813 N N . SER A 1 107 ? 9.406 12.265 -66.924 1.00 53.84 107 SER A N 1
ATOM 814 C CA . SER A 1 107 ? 8.340 11.610 -67.697 1.00 53.84 107 SER A CA 1
ATOM 815 C C . SER A 1 107 ? 8.098 12.224 -69.083 1.00 53.84 107 SER A C 1
ATOM 817 O O . SER A 1 107 ? 7.458 11.601 -69.928 1.00 53.84 107 SER A O 1
ATOM 819 N N . VAL A 1 108 ? 8.615 13.432 -69.340 1.00 53.09 108 VAL A N 1
ATOM 820 C CA . VAL A 1 108 ? 8.420 14.147 -70.614 1.00 53.09 108 VAL A CA 1
ATOM 821 C C . VAL A 1 108 ? 9.550 13.850 -71.607 1.00 53.09 108 VAL A C 1
ATOM 823 O O . VAL A 1 108 ? 9.321 13.834 -72.815 1.00 53.09 108 VAL A O 1
ATOM 826 N N . GLU A 1 109 ? 10.759 13.561 -71.121 1.00 51.91 109 GLU A N 1
ATOM 827 C CA . GLU A 1 109 ? 11.936 13.346 -71.972 1.00 51.91 109 GLU A CA 1
ATOM 828 C C . GLU A 1 109 ? 11.953 11.949 -72.632 1.00 51.91 109 GLU A C 1
ATOM 830 O O . GLU A 1 109 ? 12.396 11.809 -73.773 1.00 51.91 109 GLU A O 1
ATOM 835 N N . GLU A 1 110 ? 11.364 10.927 -71.995 1.00 48.19 110 GLU A N 1
ATOM 836 C CA . GLU A 1 110 ? 11.264 9.571 -72.570 1.00 48.19 110 GLU A CA 1
ATOM 837 C C . GLU A 1 110 ? 10.285 9.463 -73.753 1.00 48.19 110 GLU A C 1
ATOM 839 O O . GLU A 1 110 ? 10.436 8.574 -74.592 1.00 48.19 110 GLU A O 1
ATOM 844 N N . LEU A 1 111 ? 9.325 10.385 -73.898 1.00 47.12 111 LEU A N 1
ATOM 845 C CA . LEU A 1 111 ? 8.403 10.382 -75.044 1.00 47.12 111 LEU A CA 1
ATOM 846 C C . LEU A 1 111 ? 9.013 11.011 -76.315 1.00 47.12 111 LEU A C 1
ATOM 848 O O . LEU A 1 111 ? 8.454 10.866 -77.402 1.00 47.12 111 LEU A O 1
ATOM 852 N N . SER A 1 112 ? 10.155 11.700 -76.199 1.00 44.03 112 SER A N 1
ATOM 853 C CA . SER A 1 112 ? 10.845 12.350 -77.325 1.00 44.03 112 SER A CA 1
ATOM 854 C C . SER A 1 112 ? 11.832 11.429 -78.054 1.00 44.03 112 SER A C 1
ATOM 856 O O . SER A 1 112 ? 12.312 11.786 -79.132 1.00 44.03 112 SER A O 1
ATOM 858 N N . VAL A 1 113 ? 12.165 10.266 -77.487 1.00 51.19 113 VAL A N 1
ATOM 859 C CA . VAL A 1 113 ? 13.206 9.364 -78.008 1.00 51.19 113 VAL A CA 1
ATOM 860 C C . VAL A 1 113 ? 12.580 8.042 -78.459 1.00 51.19 113 VAL A C 1
ATOM 862 O O . VAL A 1 113 ? 12.950 6.962 -78.014 1.00 51.19 113 VAL A O 1
ATOM 865 N N . MET A 1 114 ? 11.611 8.110 -79.374 1.00 36.97 114 MET A N 1
ATOM 866 C CA . MET A 1 114 ? 11.293 6.967 -80.235 1.00 36.97 114 MET A CA 1
ATOM 867 C C . MET A 1 114 ? 11.985 7.172 -81.591 1.00 36.97 114 MET A C 1
ATOM 869 O O . MET A 1 114 ? 11.702 8.166 -82.265 1.00 36.97 114 MET A O 1
ATOM 873 N N . PRO A 1 115 ? 12.902 6.283 -82.018 1.00 42.62 115 PRO A N 1
ATOM 874 C CA . PRO A 1 115 ? 13.557 6.418 -83.311 1.00 42.62 115 PRO A CA 1
ATOM 875 C C . PRO A 1 115 ? 12.553 6.118 -84.431 1.00 42.62 115 PRO A C 1
ATOM 877 O O . PRO A 1 115 ? 11.929 5.057 -84.452 1.00 42.62 115 PRO A O 1
ATOM 880 N N . LYS A 1 116 ? 12.412 7.053 -85.380 1.00 39.78 116 LYS A N 1
ATOM 881 C CA . LYS A 1 116 ? 11.786 6.784 -86.680 1.00 39.78 116 LYS A CA 1
ATOM 882 C C . LYS A 1 116 ? 12.598 5.698 -87.393 1.00 39.78 116 LYS A C 1
ATOM 884 O O . LYS A 1 116 ? 13.743 5.937 -87.770 1.00 39.78 116 LYS A O 1
ATOM 889 N N . LEU A 1 117 ? 12.003 4.519 -87.566 1.00 49.09 117 LEU A N 1
ATOM 890 C CA . LEU A 1 117 ? 12.319 3.637 -88.689 1.00 49.09 117 LEU A CA 1
ATOM 891 C C . LEU A 1 117 ? 11.868 4.336 -89.980 1.00 49.09 117 LEU A C 1
ATOM 893 O O . LEU A 1 117 ? 10.716 4.747 -90.026 1.00 49.09 117 LEU A O 1
ATOM 897 N N . GLU A 1 118 ? 12.756 4.445 -90.972 1.00 40.34 118 GLU A N 1
ATOM 898 C CA . GLU A 1 118 ? 12.501 4.416 -92.434 1.00 40.34 118 GLU A CA 1
ATOM 899 C C . GLU A 1 118 ? 13.829 4.750 -93.149 1.00 40.34 118 GLU A C 1
ATOM 901 O O . GLU A 1 118 ? 14.445 5.780 -92.892 1.00 40.34 118 GLU A O 1
ATOM 906 N N . GLU A 1 119 ? 14.470 3.739 -93.744 1.00 41.81 119 GLU A N 1
ATOM 907 C CA . GLU A 1 119 ? 14.550 3.498 -95.200 1.00 41.81 119 GLU A CA 1
ATOM 908 C C . GLU A 1 119 ? 15.398 4.517 -95.970 1.00 41.81 119 GLU A C 1
ATOM 910 O O . GLU A 1 119 ? 15.008 5.668 -96.137 1.00 41.81 119 GLU A O 1
ATOM 915 N N . THR A 1 120 ? 16.524 4.068 -96.542 1.00 38.12 120 THR A N 1
ATOM 916 C CA . THR A 1 120 ? 16.923 4.501 -97.894 1.00 38.12 120 THR A CA 1
ATOM 917 C C . THR A 1 120 ? 17.986 3.587 -98.511 1.00 38.12 120 THR A C 1
ATOM 919 O O . THR A 1 120 ? 19.008 3.281 -97.897 1.00 38.12 120 THR A O 1
ATOM 922 N N . ILE A 1 121 ? 17.660 3.146 -99.730 1.00 40.06 121 ILE A N 1
ATOM 923 C CA . ILE A 1 121 ? 18.549 2.686 -100.808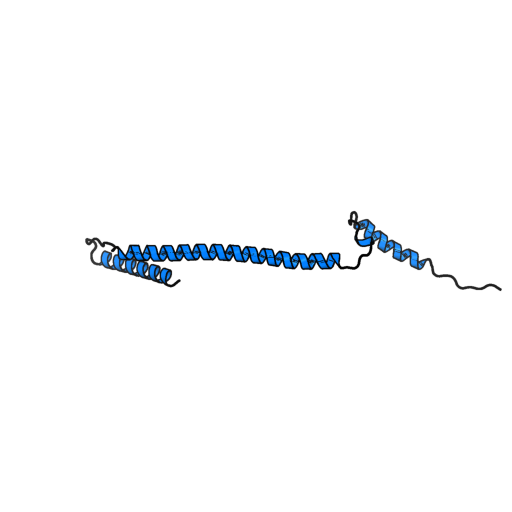 1.00 40.06 121 ILE A CA 1
ATOM 924 C C . ILE A 1 121 ? 19.474 3.835 -101.216 1.00 40.06 121 ILE A C 1
ATOM 926 O O . ILE A 1 121 ? 18.986 4.989 -101.209 1.00 40.06 121 ILE A O 1
#

Sequence (121 aa):
MCNMLLCLTACAVSIVAEATIANLRPEASVSVGSGLFLLTLSGLQSFLSAVVSLRHTSKIQKARRIDNQRLLCARSLRSWRDMGRRSEDTRPIVDFERYLDSASAASVEELSVMPKLEETI

Secondary structure (DSSP, 8-state):
-HHHHHHHHHHHHHHHHHHHHHHH-TTSPP---HHHHHHHHHHHHHHHHHHHHHHHHHHHHHHHHHHHHHHHHHHHHHHHHSS---GGGGS--S-HHHHHHHHHHHHHHGGG---------

Organism: NCBI:txid96644

pLDDT: mean 72.62, std 17.44, range [36.97, 94.75]

Radius of gyration: 40.09 Å; chains: 1; bounding box: 47×30×135 Å

Foldseek 3Di:
DVLLVVLVVVVVVVVVVCVVVCVVCVPDDDDDDPVNVVSVVSNVVVVVVVVVVVVVVVVVVVVVVVVVVVVVVVVVVVVVVPPDDDVVSPDPCPDPPVVVVVVVVVVVVVVVPDDDDDDDD